Protein AF-0000000082585391 (afdb_homodimer)

pLDDT: mean 95.09, std 7.63, range [51.19, 98.44]

Foldseek 3Di:
DAKAWCCVVLCVVVPHPDLCVVCVLLVHDSVVSVCRNVVVDPDDPVSLVSSCVSSVHDSCNTMHDDDD/DAKAWCCVVLCVVVPHPDLCVVCVLLVHDSVVSVCRNVVVDPDDPVSLVSSCVSSVHDSCNTMHDDDD

Organism: NCBI:txid2716538

Solvent-accessible surface area (backbone atoms only — not comparable to full-atom values): 7788 Å² total; per-residue (Å²): 123,46,78,42,69,40,49,62,61,51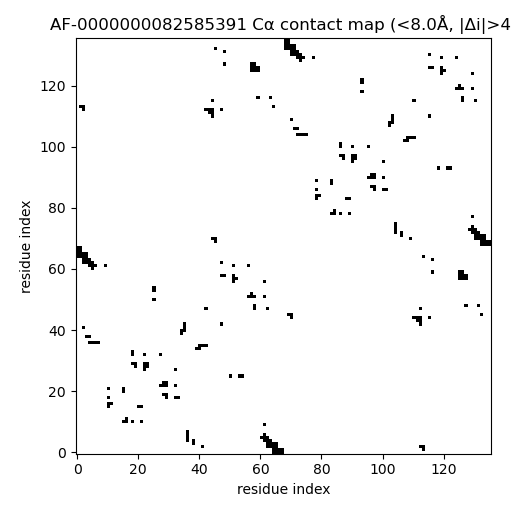,38,46,73,73,66,38,86,48,63,54,61,47,15,52,73,63,71,42,54,45,68,60,42,52,32,42,61,66,66,72,40,86,69,49,43,67,56,41,49,52,48,16,58,69,66,73,45,55,44,71,76,42,41,41,79,35,74,124,123,46,78,42,69,40,48,62,61,50,39,48,74,73,68,38,87,48,64,54,62,48,15,54,74,63,70,40,55,44,68,61,40,51,31,40,59,67,65,72,38,84,70,48,43,66,54,41,49,50,50,17,58,71,66,72,45,56,44,69,75,42,39,41,80,34,74,122

Radius of gyration: 15.97 Å; Cα contacts (8 Å, |Δi|>4): 164; chains: 2; bounding box: 23×50×33 Å

Nearest PDB structures (foldseek):
  2xj3-assembly1_A  TM=8.502E-01  e=1.088E-04  Enterococcus faecalis
  1utx-assembly1_B  TM=8.131E-01  e=1.160E-04  Enterococcus faecalis
  2lyk-assembly1_B  TM=8.254E-01  e=2.337E-04  Enterococcus faecalis
  2lyp-assembly1_A  TM=7.616E-01  e=2.829E-04  Enterococcus faecalis
  3omt-assembly1_B  TM=7.937E-01  e=1.391E-03  Cytop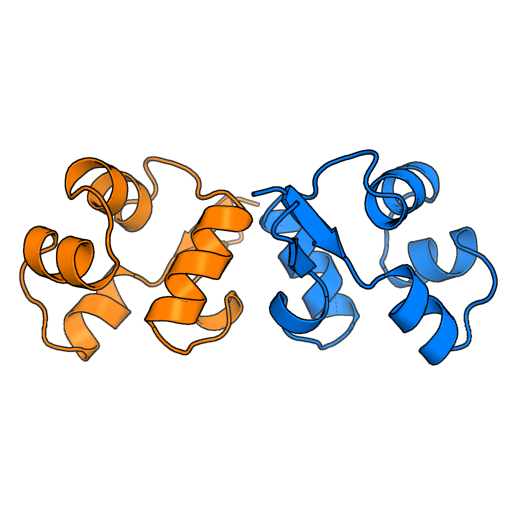haga hutchinsonii ATCC 33406

InterPro domains:
  IPR001387 Cro/C1-type, helix-turn-helix domain [PF01381] (9-59)
  IPR001387 Cro/C1-type, helix-turn-helix domain [PS50943] (7-62)
  IPR001387 Cro/C1-type, helix-turn-helix domain [SM00530] (6-62)
  IPR001387 Cro/C1-type, helix-turn-helix domain [cd00093] (5-62)
  IPR010982 Lambda repressor-like, DNA-binding domain superfamily [G3DSA:1.10.260.40] (2-67)
  IPR010982 Lambda repressor-like, DNA-binding domain superfamily [SSF47413] (1-64)

Sequence (136 aa):
MMIKNRLLQIRLQKGYKKQKDFAELLGMNNTAYNLIENNRKQVTLETAIDIANKLHMHVEKIFYKSSEMMIKNRLLQIRLQKGYKKQKDFAELLGMNNTAYNLIENNRKQVTLETAIDIANKLHMHVEKIFYKSSE

Structure (mmCIF, N/CA/C/O backbone):
data_AF-0000000082585391-model_v1
#
loop_
_entity.id
_entity.type
_entity.pdbx_description
1 polymer 'Helix-turn-helix domain-containing protein'
#
loop_
_atom_site.group_PDB
_atom_site.id
_atom_site.type_symbol
_atom_site.label_atom_id
_atom_site.label_alt_id
_atom_site.label_comp_id
_atom_site.label_asym_id
_atom_site.label_entity_id
_atom_site.label_seq_id
_atom_site.pdbx_PDB_ins_code
_atom_site.Cartn_x
_atom_site.Cartn_y
_atom_site.Cartn_z
_atom_site.occupancy
_atom_site.B_iso_or_equiv
_atom_site.auth_seq_id
_atom_site.auth_comp_id
_atom_site.auth_asym_id
_atom_site.auth_atom_id
_atom_site.pdbx_PDB_model_num
ATOM 1 N N . MET A 1 1 ? 7.277 3.275 -14.258 1 62.66 1 MET A N 1
ATOM 2 C CA . MET A 1 1 ? 6.047 3.334 -13.477 1 62.66 1 MET A CA 1
ATOM 3 C C . MET A 1 1 ? 6.316 3.914 -12.086 1 62.66 1 MET A C 1
ATOM 5 O O . MET A 1 1 ? 7.188 3.426 -11.367 1 62.66 1 MET A O 1
ATOM 9 N N . MET A 1 2 ? 6.012 5.285 -11.906 1 83.25 2 MET A N 1
ATOM 10 C CA . MET A 1 2 ? 6.324 6.012 -10.672 1 83.25 2 MET A CA 1
ATOM 11 C C . MET A 1 2 ? 5.105 6.094 -9.766 1 83.25 2 MET A C 1
ATOM 13 O O . MET A 1 2 ? 3.969 6.078 -10.242 1 83.25 2 MET A O 1
ATOM 17 N N . ILE A 1 3 ? 5.305 5.879 -8.484 1 93.5 3 ILE A N 1
ATOM 18 C CA . ILE A 1 3 ? 4.207 6.039 -7.535 1 93.5 3 ILE A CA 1
ATOM 19 C C . ILE A 1 3 ? 3.941 7.527 -7.301 1 93.5 3 ILE A C 1
ATOM 21 O O . ILE A 1 3 ? 4.875 8.305 -7.086 1 93.5 3 ILE A O 1
ATOM 25 N N . LYS A 1 4 ? 2.709 7.875 -7.547 1 95.31 4 LYS A N 1
ATOM 26 C CA . LYS A 1 4 ? 2.236 9.219 -7.211 1 95.31 4 LYS A CA 1
ATOM 27 C C . LYS A 1 4 ? 1.286 9.18 -6.016 1 95.31 4 LYS A C 1
ATOM 29 O O . LYS A 1 4 ? 1.029 8.109 -5.453 1 95.31 4 LYS A O 1
ATOM 34 N N . ASN A 1 5 ? 0.971 10.414 -5.578 1 97.25 5 ASN A N 1
ATOM 35 C CA . ASN A 1 5 ? 0.106 10.422 -4.406 1 97.25 5 ASN A CA 1
ATOM 36 C C . ASN A 1 5 ? -0.952 11.516 -4.492 1 97.25 5 ASN A C 1
ATOM 38 O O . ASN A 1 5 ? -0.849 12.422 -5.328 1 97.25 5 ASN A O 1
ATOM 42 N N . ARG A 1 6 ? -1.94 11.406 -3.68 1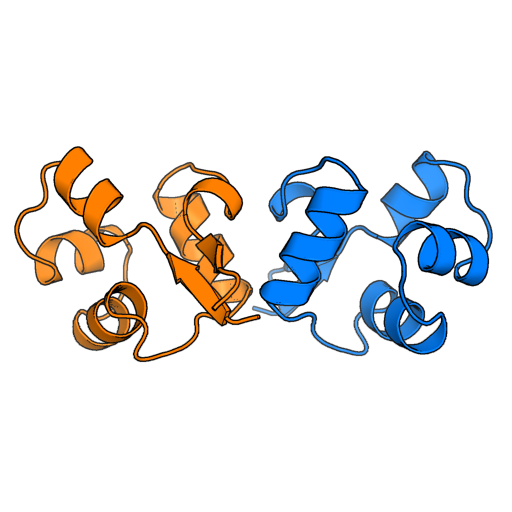 97.69 6 ARG A N 1
ATOM 43 C CA . ARG A 1 6 ? -3.047 12.359 -3.594 1 97.69 6 ARG A CA 1
ATOM 44 C C . ARG A 1 6 ? -3.006 13.125 -2.277 1 97.69 6 ARG A C 1
ATOM 46 O O . ARG A 1 6 ? -4.043 13.562 -1.774 1 97.69 6 ARG A O 1
ATOM 53 N N . LEU A 1 7 ? -1.899 13.242 -1.731 1 98.25 7 LEU A N 1
ATOM 54 C CA . LEU A 1 7 ? -1.779 13.812 -0.397 1 98.25 7 LEU A CA 1
ATOM 55 C C . LEU A 1 7 ? -2.225 15.273 -0.392 1 98.25 7 LEU A C 1
ATOM 57 O O . LEU A 1 7 ? -2.9 15.719 0.539 1 98.25 7 LEU A O 1
ATOM 61 N N . LEU A 1 8 ? -1.817 15.969 -1.437 1 98.12 8 LEU A N 1
ATOM 62 C CA . LEU A 1 8 ? -2.234 17.359 -1.531 1 98.12 8 LEU A CA 1
ATOM 63 C C . LEU A 1 8 ? -3.754 17.484 -1.507 1 98.12 8 LEU A C 1
ATOM 65 O O . LEU A 1 8 ? -4.309 18.25 -0.718 1 98.12 8 LEU A O 1
ATOM 69 N N . GLN A 1 9 ? -4.402 16.766 -2.338 1 98.38 9 GLN A N 1
ATOM 70 C CA . GLN A 1 9 ? -5.859 16.781 -2.424 1 98.38 9 GLN A CA 1
ATOM 71 C C . GLN A 1 9 ? -6.492 16.375 -1.096 1 98.38 9 GLN A C 1
ATOM 73 O O . GLN A 1 9 ? -7.453 17 -0.645 1 98.38 9 GLN A O 1
ATOM 78 N N . ILE A 1 10 ? -6.016 15.352 -0.5 1 98.44 10 ILE A N 1
ATOM 79 C CA . ILE A 1 10 ? -6.543 14.836 0.757 1 98.44 10 ILE A CA 1
ATOM 80 C C . ILE A 1 10 ? -6.352 15.875 1.862 1 98.44 10 ILE A C 1
ATOM 82 O O . ILE A 1 10 ? -7.258 16.109 2.664 1 98.44 10 ILE A O 1
ATOM 86 N N . ARG A 1 11 ? -5.113 16.422 1.899 1 98.31 11 ARG A N 1
ATOM 87 C CA . ARG A 1 11 ? -4.82 17.453 2.895 1 98.31 11 ARG A CA 1
ATOM 88 C C . ARG A 1 11 ? -5.836 18.578 2.82 1 98.31 11 ARG A C 1
ATOM 90 O O . ARG A 1 11 ? -6.402 18.984 3.838 1 98.31 11 ARG A O 1
ATOM 97 N N . LEU A 1 12 ? -6.129 19.031 1.605 1 98.31 12 LEU A N 1
ATOM 98 C CA . LEU A 1 12 ? -7.055 20.141 1.395 1 98.31 12 LEU A CA 1
ATOM 99 C C . LEU A 1 12 ? -8.484 19.719 1.706 1 98.31 12 LEU A C 1
ATOM 101 O O . LEU A 1 12 ? -9.25 20.484 2.295 1 98.31 12 LEU A O 1
ATOM 105 N N . GLN A 1 13 ? -8.852 18.578 1.331 1 97.81 13 GLN A N 1
ATOM 106 C CA . GLN A 1 13 ? -10.188 18.047 1.587 1 97.81 13 GLN A CA 1
ATOM 107 C C . GLN A 1 13 ? -10.461 17.953 3.084 1 97.81 13 GLN A C 1
ATOM 109 O O . GLN A 1 13 ? -11.594 18.141 3.527 1 97.81 13 GLN A O 1
ATOM 114 N N . LYS A 1 14 ? -9.453 17.734 3.795 1 97.19 14 LYS A N 1
ATOM 115 C CA . LYS A 1 14 ? -9.594 17.578 5.242 1 97.19 14 LYS A CA 1
ATOM 116 C C . LYS A 1 14 ? -9.547 18.938 5.934 1 97.19 14 LYS A C 1
ATOM 118 O O . LYS A 1 14 ? -9.695 19.031 7.156 1 97.19 14 LYS A O 1
ATOM 123 N N . GLY A 1 15 ? -9.156 19.953 5.172 1 97.56 15 GLY A N 1
ATOM 124 C CA . GLY A 1 15 ? -9.25 21.312 5.684 1 97.56 15 GLY A CA 1
ATOM 125 C C . GLY A 1 15 ? -7.91 21.875 6.145 1 97.56 15 GLY A C 1
ATOM 126 O O . GLY A 1 15 ? -7.859 22.906 6.805 1 97.56 15 GLY A O 1
ATOM 127 N N . TYR A 1 16 ? -6.867 21.141 5.812 1 98 16 TYR A N 1
ATOM 128 C CA . TYR A 1 16 ? -5.543 21.625 6.188 1 98 16 TYR A CA 1
ATOM 129 C C . TYR A 1 16 ? -4.93 22.453 5.066 1 98 16 TYR A C 1
ATOM 131 O O . TYR A 1 16 ? -4.723 21.953 3.957 1 98 16 TYR A O 1
ATOM 139 N N . LYS A 1 17 ? -4.633 23.656 5.418 1 96.94 17 LYS A N 1
ATOM 140 C CA . LYS A 1 17 ? -4.031 24.531 4.422 1 96.94 17 LYS A CA 1
ATOM 141 C C . LYS A 1 17 ? -2.514 24.391 4.402 1 96.94 17 LYS A C 1
ATOM 143 O O . LYS A 1 17 ? -1.889 24.469 3.344 1 96.94 17 LYS A O 1
ATOM 148 N N . LYS A 1 18 ? -1.921 24.141 5.594 1 98.12 18 LYS A N 1
ATOM 149 C CA . LYS A 1 18 ? -0.468 24.094 5.73 1 98.12 18 LYS A CA 1
ATOM 150 C C . LYS A 1 18 ? 0.033 22.656 5.82 1 98.12 18 LYS A C 1
ATOM 152 O O . LYS A 1 18 ? -0.568 21.828 6.508 1 98.12 18 LYS A O 1
ATOM 157 N N . GLN A 1 19 ? 1.076 22.375 5.18 1 98.12 19 GLN A N 1
ATOM 158 C CA . GLN A 1 19 ? 1.697 21.062 5.215 1 98.12 19 GLN A CA 1
ATOM 159 C C . GLN A 1 19 ? 2.111 20.688 6.637 1 98.12 19 GLN A C 1
ATOM 161 O O . GLN A 1 19 ? 1.963 19.531 7.051 1 98.12 19 GLN A O 1
ATOM 166 N N . LYS A 1 20 ? 2.629 21.688 7.25 1 97.75 20 LYS A N 1
ATOM 167 C CA . LYS A 1 20 ? 3.135 21.469 8.602 1 97.75 20 LYS A CA 1
ATOM 168 C C . LYS A 1 20 ? 2.047 20.906 9.508 1 97.75 20 LYS A C 1
ATOM 170 O O . LYS A 1 20 ? 2.283 19.953 10.25 1 97.75 20 LYS A O 1
ATOM 175 N N . ASP A 1 21 ? 0.857 21.484 9.445 1 98.06 21 ASP A N 1
ATOM 176 C CA . ASP A 1 21 ? -0.265 21.047 10.273 1 98.06 21 ASP A CA 1
ATOM 177 C C . ASP A 1 21 ? -0.686 19.625 9.914 1 98.06 21 ASP A C 1
ATOM 179 O O . ASP A 1 21 ? -0.98 18.812 10.805 1 98.06 21 ASP A O 1
ATOM 183 N N . PHE A 1 22 ? -0.763 19.359 8.688 1 98.44 22 PHE A N 1
ATOM 184 C CA . PHE A 1 22 ? -1.141 18.031 8.219 1 98.44 22 PHE A CA 1
ATOM 185 C C . PHE A 1 22 ? -0.08 17 8.594 1 98.44 22 PHE A C 1
ATOM 187 O O . PHE A 1 22 ? -0.407 15.875 8.992 1 98.44 22 PHE A O 1
ATOM 194 N N . ALA A 1 23 ? 1.177 17.359 8.484 1 98.44 23 ALA A N 1
ATOM 195 C CA . ALA A 1 23 ? 2.281 16.484 8.891 1 98.44 23 ALA A CA 1
ATOM 196 C C . ALA A 1 23 ? 2.166 16.109 10.367 1 98.44 23 ALA A C 1
ATOM 198 O O . ALA A 1 23 ? 2.381 14.945 10.734 1 98.44 23 ALA A O 1
ATOM 199 N N . GLU A 1 24 ? 1.84 17.125 11.141 1 97.75 24 GLU A N 1
ATOM 200 C CA . GLU A 1 24 ? 1.656 16.891 12.57 1 97.75 24 GLU A CA 1
ATOM 201 C C . GLU A 1 24 ? 0.53 15.898 12.82 1 97.75 24 GLU A C 1
ATOM 203 O O . GLU A 1 24 ? 0.666 14.992 13.656 1 97.75 24 GLU A O 1
ATOM 208 N N . LEU A 1 25 ? -0.538 16.109 12.078 1 96.88 25 LEU A N 1
ATOM 209 C CA . LEU A 1 25 ? -1.655 15.172 12.172 1 96.88 25 LEU A CA 1
ATOM 210 C C . LEU A 1 25 ? -1.198 13.742 11.875 1 96.88 25 LEU A C 1
ATOM 212 O O . LEU A 1 25 ? -1.62 12.805 12.547 1 96.88 25 LEU A O 1
ATOM 216 N N . LEU A 1 26 ? -0.361 13.539 10.961 1 97.62 26 LEU A N 1
ATOM 217 C CA . LEU A 1 26 ? 0.12 12.242 10.516 1 97.62 26 LEU A CA 1
ATOM 218 C C . LEU A 1 26 ? 1.269 11.758 11.391 1 97.62 26 LEU A C 1
ATOM 220 O O . LEU A 1 26 ? 1.768 10.641 11.211 1 97.62 26 LEU A O 1
ATOM 224 N N . GLY A 1 27 ? 1.69 12.594 12.227 1 97.19 27 GLY A N 1
ATOM 225 C CA . GLY A 1 27 ? 2.82 12.242 13.07 1 97.19 27 GLY A CA 1
ATOM 226 C C . GLY A 1 27 ? 4.137 12.195 12.312 1 97.19 27 GLY A C 1
ATOM 227 O O . GLY A 1 27 ? 5 11.367 12.609 1 97.19 27 GLY A O 1
ATOM 228 N N . MET A 1 28 ? 4.27 13.008 11.375 1 96.25 28 MET A N 1
ATOM 229 C CA . MET A 1 28 ? 5.465 13.055 10.531 1 96.25 28 MET A CA 1
ATOM 230 C C . MET A 1 28 ? 6.148 14.414 10.641 1 96.25 28 MET A C 1
ATOM 232 O O . MET A 1 28 ? 5.508 15.414 10.984 1 96.25 28 MET A O 1
ATOM 236 N N . ASN A 1 29 ? 7.438 14.289 10.312 1 96.62 29 ASN A N 1
ATOM 237 C CA . ASN A 1 29 ? 8.18 15.539 10.164 1 96.62 29 ASN A CA 1
ATOM 238 C C . ASN A 1 29 ? 7.746 16.312 8.922 1 96.62 29 ASN A C 1
ATOM 240 O O . ASN A 1 29 ? 7.547 15.719 7.859 1 96.62 29 ASN A O 1
ATOM 244 N N . ASN A 1 30 ? 7.613 17.656 9.148 1 97.38 30 ASN A N 1
ATOM 245 C CA . ASN A 1 30 ? 7.168 18.516 8.055 1 97.38 30 ASN A CA 1
ATOM 246 C C . ASN A 1 30 ? 8.031 18.328 6.805 1 97.38 30 ASN A C 1
ATOM 248 O O . ASN A 1 30 ? 7.508 18.234 5.695 1 97.38 30 ASN A O 1
ATOM 252 N N . THR A 1 31 ? 9.281 18.281 7.027 1 97.88 31 THR A N 1
ATOM 253 C CA . THR A 1 31 ? 10.195 18.125 5.902 1 97.88 31 THR A CA 1
ATOM 254 C C . THR A 1 31 ? 9.93 16.812 5.164 1 97.88 31 THR A C 1
ATOM 256 O O . THR A 1 31 ? 9.812 16.797 3.938 1 97.88 31 THR A O 1
ATOM 259 N N . ALA A 1 32 ? 9.805 15.766 5.895 1 97.31 32 ALA A N 1
ATOM 260 C CA . ALA A 1 32 ? 9.547 14.453 5.312 1 97.31 32 ALA A CA 1
ATOM 261 C C . ALA A 1 32 ? 8.219 14.438 4.562 1 97.31 32 ALA A C 1
ATOM 263 O O . ALA A 1 32 ? 8.133 13.922 3.443 1 97.31 32 ALA A O 1
ATOM 264 N N . TYR A 1 33 ? 7.254 15 5.207 1 98.06 33 TYR A N 1
ATOM 265 C CA . TYR A 1 33 ? 5.934 15.062 4.586 1 98.06 33 TYR A CA 1
ATOM 266 C C . TYR A 1 33 ? 5.984 15.844 3.273 1 98.06 33 TYR A C 1
ATOM 268 O O . TYR A 1 33 ? 5.445 15.398 2.26 1 98.06 33 TYR A O 1
ATOM 276 N N . ASN A 1 34 ? 6.582 16.953 3.35 1 98 34 ASN A N 1
ATOM 277 C CA . ASN A 1 34 ? 6.695 17.812 2.172 1 98 34 ASN A CA 1
ATOM 278 C C . ASN A 1 34 ? 7.34 17.078 1.004 1 98 34 ASN A C 1
ATOM 280 O O . ASN A 1 34 ? 6.844 17.125 -0.122 1 98 34 ASN A O 1
ATOM 284 N N . LEU A 1 35 ? 8.383 16.391 1.285 1 97.62 35 LEU A N 1
ATOM 285 C CA . LEU A 1 35 ? 9.102 15.641 0.252 1 97.62 35 LEU A CA 1
ATOM 286 C C . LEU A 1 35 ? 8.203 14.562 -0.359 1 97.62 35 LEU A C 1
ATOM 288 O O . LEU A 1 35 ? 8.242 14.344 -1.57 1 97.62 35 LEU A O 1
ATOM 292 N N . ILE A 1 36 ? 7.41 13.961 0.399 1 97.25 36 ILE A N 1
ATOM 293 C CA . ILE A 1 36 ? 6.523 12.891 -0.052 1 97.25 36 ILE A CA 1
ATOM 294 C C . ILE A 1 36 ? 5.379 13.477 -0.869 1 97.25 36 ILE A C 1
ATOM 296 O O . ILE A 1 36 ? 5.098 13.023 -1.979 1 97.25 36 ILE A O 1
ATOM 300 N N . GLU A 1 37 ? 4.727 14.5 -0.304 1 97.81 37 GLU A N 1
ATOM 301 C CA . GLU A 1 37 ? 3.586 15.125 -0.971 1 97.81 37 GLU A CA 1
ATOM 302 C C . GLU A 1 37 ? 3.971 15.641 -2.355 1 97.81 37 GLU A C 1
ATOM 304 O O . GLU A 1 37 ? 3.193 15.523 -3.305 1 97.81 37 GLU A O 1
ATOM 309 N N . ASN A 1 38 ? 5.215 16.109 -2.447 1 97.06 38 ASN A N 1
ATOM 310 C CA . ASN A 1 38 ? 5.668 16.688 -3.703 1 97.06 38 ASN A CA 1
ATOM 311 C C . ASN A 1 38 ? 6.395 15.672 -4.574 1 97.06 38 ASN A C 1
ATOM 313 O O . ASN A 1 38 ? 7.035 16.031 -5.559 1 97.06 38 ASN A O 1
ATOM 317 N N . ASN A 1 39 ? 6.426 14.477 -4.289 1 94.81 39 ASN A N 1
ATOM 318 C CA . ASN A 1 39 ? 7.027 13.375 -5.031 1 94.81 39 ASN A CA 1
ATOM 319 C C . ASN A 1 39 ? 8.531 13.555 -5.184 1 94.81 39 ASN A C 1
ATOM 321 O O . ASN A 1 39 ? 9.102 13.211 -6.219 1 94.81 39 ASN A O 1
ATOM 325 N N . ARG A 1 40 ? 9.102 14.164 -4.168 1 95.69 40 ARG A N 1
ATOM 326 C CA . ARG A 1 40 ? 10.555 14.328 -4.145 1 95.69 40 ARG A CA 1
ATOM 327 C C . ARG A 1 40 ? 11.227 13.156 -3.432 1 95.69 40 ARG A C 1
ATOM 329 O O . ARG A 1 40 ? 12.43 12.938 -3.58 1 95.69 40 ARG A O 1
ATOM 336 N N . LYS A 1 41 ? 10.531 12.438 -2.658 1 94.25 41 LYS A N 1
ATOM 337 C CA . LYS A 1 41 ? 10.953 11.211 -1.985 1 94.25 41 LYS A CA 1
ATOM 338 C C . LYS A 1 41 ? 9.914 10.109 -2.168 1 94.25 41 LYS A C 1
ATOM 340 O O . LYS A 1 41 ? 8.719 10.328 -1.973 1 94.25 41 LYS A O 1
ATOM 345 N N . GLN A 1 42 ? 10.43 9.031 -2.486 1 91.31 42 GLN A N 1
ATOM 346 C CA . GLN A 1 42 ? 9.5 7.914 -2.639 1 91.31 42 GLN A CA 1
ATOM 347 C C . GLN A 1 42 ? 9.133 7.316 -1.283 1 91.31 42 GLN A C 1
ATOM 349 O O . GLN A 1 42 ? 10.008 7.066 -0.45 1 91.31 42 GLN A O 1
ATOM 354 N N . VAL A 1 43 ? 7.941 7.121 -1.12 1 93.88 43 VAL A N 1
ATOM 355 C CA . VAL A 1 43 ? 7.422 6.59 0.135 1 93.88 43 VAL A CA 1
ATOM 356 C C . VAL A 1 43 ? 7.648 5.078 0.188 1 93.88 43 VAL A C 1
ATOM 358 O O . VAL A 1 43 ? 7.508 4.387 -0.824 1 93.88 43 VAL A O 1
ATOM 361 N N . THR A 1 44 ? 8.008 4.598 1.325 1 93.94 44 THR A N 1
ATOM 362 C CA . THR A 1 44 ? 8.125 3.158 1.528 1 93.94 44 THR A CA 1
ATOM 363 C C . THR A 1 44 ? 6.754 2.543 1.81 1 93.94 44 THR A C 1
ATOM 365 O O . THR A 1 44 ? 5.793 3.258 2.1 1 93.94 44 THR A O 1
ATOM 368 N N . LEU A 1 45 ? 6.715 1.271 1.685 1 96.12 45 LEU A N 1
ATOM 369 C CA . LEU A 1 45 ? 5.473 0.576 2.004 1 96.12 45 LEU A CA 1
ATOM 370 C C . LEU A 1 45 ? 5.07 0.822 3.455 1 96.12 45 LEU A C 1
ATOM 372 O O . LEU A 1 45 ? 3.898 1.073 3.744 1 96.12 45 LEU A O 1
ATOM 376 N N . GLU A 1 46 ? 6.043 0.838 4.285 1 94.94 46 GLU A N 1
ATOM 377 C CA . GLU A 1 46 ? 5.781 1.061 5.703 1 94.94 46 GLU A CA 1
ATOM 378 C C . GLU A 1 46 ? 5.16 2.436 5.941 1 94.94 46 GLU A C 1
ATOM 380 O O . GLU A 1 46 ? 4.137 2.553 6.617 1 94.94 46 GLU A O 1
ATOM 385 N N . THR A 1 47 ? 5.754 3.381 5.398 1 95.44 47 THR A N 1
ATOM 386 C CA . THR A 1 47 ? 5.27 4.746 5.57 1 95.44 47 THR A CA 1
ATOM 387 C C . THR A 1 47 ? 3.887 4.914 4.945 1 95.44 47 THR A C 1
ATOM 389 O O . THR A 1 47 ? 3.018 5.57 5.52 1 95.44 47 THR A O 1
ATOM 392 N N . ALA A 1 48 ? 3.736 4.312 3.818 1 97.12 48 ALA A N 1
ATOM 393 C CA . ALA A 1 48 ? 2.451 4.387 3.127 1 97.12 48 ALA A CA 1
ATOM 394 C C . ALA A 1 48 ? 1.335 3.793 3.98 1 97.12 48 ALA A C 1
ATOM 396 O O . ALA A 1 48 ? 0.252 4.371 4.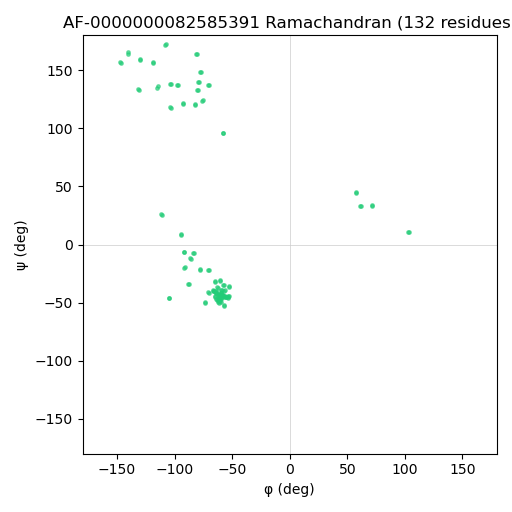09 1 97.12 48 ALA A O 1
ATOM 397 N N . ILE A 1 49 ? 1.64 2.709 4.562 1 97 49 ILE A N 1
ATOM 398 C CA . ILE A 1 49 ? 0.657 2.049 5.414 1 97 49 ILE A CA 1
ATOM 399 C C . ILE A 1 49 ? 0.381 2.91 6.645 1 97 49 ILE A C 1
ATOM 401 O O . ILE A 1 49 ? -0.771 3.064 7.059 1 97 49 ILE A O 1
ATOM 405 N N . ASP A 1 50 ? 1.405 3.518 7.199 1 95.88 50 ASP A N 1
ATOM 406 C CA . ASP A 1 50 ? 1.236 4.387 8.359 1 95.88 50 ASP A CA 1
ATOM 407 C C . ASP A 1 50 ? 0.336 5.578 8.023 1 95.88 50 ASP A C 1
ATOM 409 O O . ASP A 1 50 ? -0.577 5.902 8.789 1 95.88 50 ASP A O 1
ATOM 413 N N . ILE A 1 51 ? 0.632 6.156 6.941 1 97.62 51 ILE A N 1
ATOM 414 C CA . ILE A 1 51 ? -0.144 7.312 6.508 1 97.62 51 ILE A CA 1
ATOM 415 C C . ILE A 1 51 ? -1.596 6.902 6.273 1 97.62 51 ILE A C 1
ATO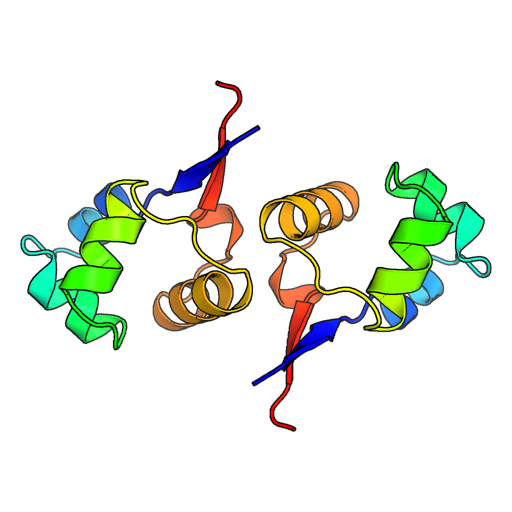M 417 O O . ILE A 1 51 ? -2.52 7.574 6.734 1 97.62 51 ILE A O 1
ATOM 421 N N . ALA A 1 52 ? -1.778 5.859 5.582 1 98.06 52 ALA A N 1
ATOM 422 C CA . ALA A 1 52 ? -3.119 5.363 5.281 1 98.06 52 ALA A CA 1
ATOM 423 C C . ALA A 1 52 ? -3.898 5.074 6.562 1 98.06 52 ALA A C 1
ATOM 425 O O . ALA A 1 52 ? -5.078 5.418 6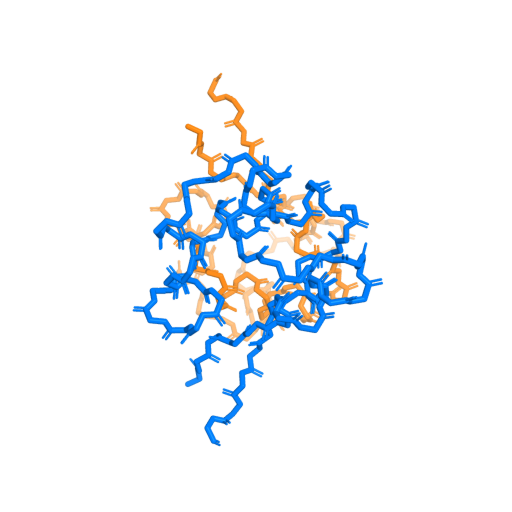.668 1 98.06 52 ALA A O 1
ATOM 426 N N . ASN A 1 53 ? -3.256 4.457 7.492 1 96.5 53 ASN A N 1
ATOM 427 C CA . ASN A 1 53 ? -3.887 4.137 8.773 1 96.5 53 ASN A CA 1
ATOM 428 C C . ASN A 1 53 ? -4.312 5.402 9.516 1 96.5 53 ASN A C 1
ATOM 430 O O . ASN A 1 53 ? -5.414 5.465 10.062 1 96.5 53 ASN A O 1
ATOM 434 N N . LYS A 1 54 ? -3.443 6.332 9.492 1 97.06 54 LYS A N 1
ATOM 435 C CA . LYS A 1 54 ? -3.734 7.586 10.18 1 97.06 54 LYS A CA 1
ATOM 436 C C . LYS A 1 54 ? -4.914 8.305 9.531 1 97.06 54 LYS A C 1
ATOM 438 O O . LYS A 1 54 ? -5.695 8.969 10.211 1 97.06 54 LYS A O 1
ATOM 443 N N . LEU A 1 55 ? -5.008 8.109 8.242 1 98 55 LEU A N 1
ATOM 444 C CA . LEU A 1 55 ? -6.062 8.789 7.492 1 98 55 LEU A CA 1
ATOM 445 C C . LEU A 1 55 ? -7.309 7.914 7.398 1 98 55 LEU A C 1
ATOM 447 O O . LEU A 1 55 ? -8.328 8.336 6.855 1 98 55 LEU A O 1
ATOM 451 N N . HIS A 1 56 ? -7.219 6.703 7.859 1 97.69 56 HIS A N 1
ATOM 452 C CA . HIS A 1 56 ? -8.312 5.742 7.754 1 97.69 56 HIS A CA 1
ATOM 453 C C . HIS A 1 56 ? -8.727 5.535 6.301 1 97.69 56 HIS A C 1
ATOM 455 O O . HIS A 1 56 ? -9.914 5.578 5.98 1 97.69 56 HIS A O 1
ATOM 461 N N . MET A 1 57 ? -7.789 5.398 5.496 1 97.88 57 MET A N 1
ATOM 462 C CA . MET A 1 57 ? -7.957 5.141 4.066 1 97.88 57 MET A CA 1
ATOM 463 C C . MET A 1 57 ? -7.094 3.965 3.623 1 97.88 57 MET A C 1
ATOM 465 O O . MET A 1 57 ? -6.117 3.617 4.293 1 97.88 57 MET A O 1
ATOM 469 N N . HIS A 1 58 ? -7.492 3.398 2.516 1 98.12 58 HIS A N 1
ATOM 470 C CA . HIS A 1 58 ? -6.641 2.371 1.93 1 98.12 58 HIS A CA 1
ATOM 471 C C . HIS A 1 58 ? -5.445 2.988 1.21 1 98.12 58 HIS A C 1
ATOM 473 O O . HIS A 1 58 ? -5.555 4.078 0.641 1 98.12 58 HIS A O 1
ATOM 479 N N . VAL A 1 59 ? -4.387 2.301 1.205 1 98.31 59 VAL A N 1
ATOM 480 C CA . VAL A 1 59 ? -3.156 2.779 0.583 1 98.31 59 VAL A CA 1
ATOM 481 C C . VAL A 1 59 ? -3.436 3.203 -0.857 1 98.31 59 VAL A C 1
ATOM 483 O O . VAL A 1 59 ? -2.973 4.254 -1.302 1 98.31 59 VAL A O 1
ATOM 486 N N . GLU A 1 60 ? -4.328 2.496 -1.537 1 97.19 60 GLU A N 1
ATOM 487 C CA . GLU A 1 60 ? -4.594 2.725 -2.953 1 97.19 60 GLU A CA 1
ATOM 488 C C . GLU A 1 60 ? -5.324 4.047 -3.17 1 97.19 60 GLU A C 1
ATOM 490 O O . GLU A 1 60 ? -5.285 4.609 -4.266 1 97.19 60 GLU A O 1
ATOM 495 N N . LYS A 1 61 ? -5.91 4.457 -2.186 1 97.38 61 LYS A N 1
ATOM 496 C CA . LYS A 1 61 ? -6.641 5.719 -2.281 1 97.38 61 LYS A CA 1
ATOM 497 C C . LYS A 1 61 ? -5.691 6.91 -2.201 1 97.38 61 LYS A C 1
ATOM 499 O O . LYS A 1 61 ? -6.023 8.008 -2.662 1 97.38 61 LYS A O 1
ATOM 504 N N . ILE A 1 62 ? -4.547 6.668 -1.647 1 98.19 62 ILE A N 1
ATOM 505 C CA . ILE A 1 62 ? -3.602 7.75 -1.391 1 98.19 62 ILE A CA 1
ATOM 506 C C . ILE A 1 62 ? -2.467 7.695 -2.412 1 98.19 62 ILE A C 1
ATOM 508 O O . ILE A 1 62 ? -2.098 8.719 -2.992 1 98.19 62 ILE A O 1
ATOM 512 N N . PHE A 1 63 ? -1.982 6.484 -2.592 1 97.56 63 PHE A N 1
ATOM 513 C CA . PHE A 1 63 ? -0.832 6.262 -3.461 1 97.56 63 PHE A CA 1
ATOM 514 C C . PHE A 1 63 ? -1.222 5.414 -4.668 1 97.56 63 PHE A C 1
ATOM 516 O O . PHE A 1 63 ? -1.955 4.434 -4.535 1 97.56 63 PHE A O 1
ATOM 523 N N . TYR A 1 64 ? -0.767 5.832 -5.828 1 94.69 64 TYR A N 1
ATOM 524 C CA . TYR A 1 64 ? -1.156 5.125 -7.043 1 94.69 64 TYR A CA 1
ATOM 525 C C . TYR A 1 64 ? -0.034 5.152 -8.078 1 94.69 64 TYR A C 1
ATOM 527 O O . TYR A 1 64 ? 0.84 6.02 -8.023 1 94.69 64 TYR A O 1
ATOM 535 N N . LYS A 1 65 ? -0.132 4.137 -8.953 1 91.88 65 LYS A N 1
ATOM 536 C CA . LYS A 1 65 ? 0.854 4.055 -10.031 1 91.88 65 LYS A CA 1
ATOM 537 C C . LYS A 1 65 ? 0.484 4.977 -11.188 1 91.88 65 LYS A C 1
ATOM 539 O O . LYS A 1 65 ? -0.666 4.992 -11.633 1 91.88 65 LYS A O 1
ATOM 544 N N . SER A 1 66 ? 1.402 5.836 -11.383 1 86.88 66 SER A N 1
ATOM 545 C CA . SER A 1 66 ? 1.148 6.734 -12.5 1 86.88 66 SER A CA 1
ATOM 546 C C . SER A 1 66 ? 1.984 6.348 -13.719 1 86.88 66 SER A C 1
ATOM 548 O O . SER A 1 66 ? 3.154 5.984 -13.586 1 86.88 66 SER A O 1
ATOM 550 N N . SER A 1 67 ? 1.252 5.969 -14.852 1 74.5 67 SER A N 1
ATOM 551 C CA . SER A 1 67 ? 1.965 5.789 -16.109 1 74.5 67 SER A CA 1
ATOM 552 C C . SER A 1 67 ? 2.699 7.062 -16.516 1 74.5 67 SER A C 1
ATOM 554 O O . SER A 1 67 ? 2.188 8.172 -16.328 1 74.5 67 SER A O 1
ATOM 556 N N . GLU A 1 68 ? 3.896 7.309 -16.297 1 51.19 68 GLU A N 1
ATOM 557 C CA . GLU A 1 68 ? 4.316 8.531 -16.984 1 51.19 68 GLU A CA 1
ATOM 558 C C . GLU A 1 68 ? 3.502 8.773 -18.25 1 51.19 68 GLU A C 1
ATOM 560 O O . GLU A 1 68 ? 2.965 7.828 -18.828 1 51.19 68 GLU A O 1
ATOM 565 N N . MET B 1 1 ? 10.281 -2.158 12.914 1 62.75 1 MET B N 1
ATOM 566 C CA . MET B 1 1 ? 8.945 -2.451 12.398 1 62.75 1 MET B CA 1
ATOM 567 C C . MET B 1 1 ? 9.031 -3.002 10.977 1 62.75 1 MET B C 1
ATOM 569 O O . MET B 1 1 ? 9.625 -2.377 10.094 1 62.75 1 MET B O 1
ATOM 573 N N . MET B 1 2 ? 8.922 -4.41 10.828 1 83.56 2 MET B N 1
ATOM 574 C CA . MET B 1 2 ? 9.102 -5.094 9.555 1 83.56 2 MET B CA 1
ATOM 575 C C . MET B 1 2 ? 7.758 -5.375 8.891 1 83.56 2 MET B C 1
ATOM 577 O O . MET B 1 2 ? 6.742 -5.527 9.578 1 83.56 2 MET B O 1
ATOM 581 N N . ILE B 1 3 ? 7.68 -5.156 7.598 1 93.75 3 ILE B N 1
ATOM 582 C CA . ILE B 1 3 ? 6.457 -5.496 6.875 1 93.75 3 ILE B CA 1
ATOM 583 C C . ILE B 1 3 ? 6.387 -7.004 6.66 1 93.75 3 ILE B C 1
ATOM 585 O O . ILE B 1 3 ? 7.371 -7.629 6.254 1 93.75 3 ILE B O 1
ATOM 589 N N . LYS B 1 4 ? 5.301 -7.551 7.137 1 95.38 4 LYS B N 1
ATOM 590 C CA . LYS B 1 4 ? 4.984 -8.953 6.867 1 95.38 4 LYS B CA 1
ATOM 591 C C . LYS B 1 4 ? 3.836 -9.078 5.871 1 95.38 4 LYS B C 1
ATOM 593 O O . LYS B 1 4 ? 3.316 -8.07 5.387 1 95.38 4 LYS B O 1
ATOM 598 N N . ASN B 1 5 ? 3.627 -10.352 5.484 1 97.31 5 ASN B N 1
ATOM 599 C CA . ASN B 1 5 ? 2.562 -10.508 4.496 1 97.31 5 ASN B CA 1
ATOM 600 C C . ASN B 1 5 ? 1.724 -11.75 4.766 1 97.31 5 ASN B C 1
ATOM 602 O O . ASN B 1 5 ? 2.113 -12.609 5.559 1 97.31 5 ASN B O 1
ATOM 606 N N . ARG B 1 6 ? 0.599 -11.812 4.137 1 97.75 6 ARG B N 1
ATOM 607 C CA . ARG B 1 6 ? -0.341 -12.922 4.242 1 97.75 6 ARG B CA 1
ATOM 608 C C . ARG B 1 6 ? -0.427 -13.695 2.93 1 97.75 6 ARG B C 1
ATOM 610 O O . ARG B 1 6 ? -1.465 -14.281 2.613 1 97.75 6 ARG B O 1
ATOM 617 N N . LEU B 1 7 ? 0.564 -13.656 2.184 1 98.25 7 LEU B N 1
ATOM 618 C CA . LEU B 1 7 ? 0.526 -14.227 0.84 1 98.25 7 LEU B CA 1
ATOM 619 C C . LEU B 1 7 ? 0.313 -15.734 0.895 1 98.25 7 LEU B C 1
ATOM 621 O O . LEU B 1 7 ? -0.445 -16.281 0.096 1 98.25 7 LEU B O 1
ATOM 625 N N . LEU B 1 8 ? 1.006 -16.344 1.839 1 98.19 8 LEU B N 1
ATOM 626 C CA . LEU B 1 8 ? 0.831 -17.781 1.987 1 98.19 8 LEU B CA 1
ATOM 627 C C . LEU B 1 8 ? -0.633 -18.125 2.236 1 98.19 8 LEU B C 1
ATOM 629 O O . LEU B 1 8 ? -1.199 -18.984 1.55 1 98.19 8 LEU B O 1
ATOM 633 N N . GLN B 1 9 ? -1.231 -17.516 3.186 1 98.38 9 GLN B N 1
ATOM 634 C CA . GLN B 1 9 ? -2.629 -17.75 3.535 1 98.38 9 GLN B CA 1
ATOM 635 C C . GLN B 1 9 ? -3.547 -17.469 2.35 1 98.38 9 GLN B C 1
ATOM 637 O O . GLN B 1 9 ? -4.469 -18.234 2.07 1 98.38 9 GLN B O 1
ATOM 642 N N . ILE B 1 10 ? -3.344 -16.391 1.7 1 98.44 10 ILE B N 1
ATOM 643 C CA . ILE B 1 10 ? -4.164 -15.969 0.568 1 98.44 10 ILE B CA 1
ATOM 644 C C . ILE B 1 10 ? -4.023 -16.984 -0.569 1 98.44 10 ILE B C 1
ATOM 646 O O . ILE B 1 10 ? -5.016 -17.359 -1.193 1 98.44 10 ILE B O 1
ATOM 650 N N . ARG B 1 11 ? -2.746 -17.328 -0.843 1 98.31 11 ARG B N 1
ATOM 651 C CA . ARG B 1 11 ? -2.488 -18.297 -1.892 1 98.31 11 ARG B CA 1
ATOM 652 C C . ARG B 1 11 ? -3.283 -19.578 -1.652 1 98.31 11 ARG B C 1
ATOM 654 O O . ARG B 1 11 ? -3.957 -20.078 -2.557 1 98.31 11 ARG B O 1
ATOM 661 N N . LEU B 1 12 ? -3.277 -20.062 -0.417 1 98.31 12 LEU B N 1
ATOM 662 C CA . LEU B 1 12 ? -3.967 -21.297 -0.058 1 98.31 12 LEU B CA 1
ATOM 663 C C . LEU B 1 12 ? -5.48 -21.094 -0.096 1 98.31 12 LEU B C 1
ATOM 665 O O . LEU B 1 12 ? -6.211 -21.984 -0.546 1 98.31 12 LEU B O 1
ATOM 669 N N . GLN B 1 13 ? -5.941 -20.031 0.371 1 97.75 13 GLN B N 1
ATOM 670 C CA . GLN B 1 13 ? -7.363 -19.719 0.373 1 97.75 13 GLN B CA 1
ATOM 671 C C . GLN B 1 13 ? -7.922 -19.672 -1.048 1 97.75 13 GLN B C 1
ATOM 673 O O . GLN B 1 13 ? -9.078 -20.031 -1.279 1 97.75 13 GLN B O 1
ATOM 678 N N . LYS B 1 14 ? -7.105 -19.297 -1.93 1 97.12 14 LYS B N 1
ATOM 679 C CA . LYS B 1 14 ? -7.527 -19.203 -3.324 1 97.12 14 LYS B CA 1
ATOM 680 C C . LYS B 1 14 ? -7.402 -20.547 -4.035 1 97.12 14 LYS B C 1
ATOM 682 O O . LYS B 1 14 ? -7.762 -20.656 -5.211 1 97.12 14 LYS B O 1
ATOM 687 N N . GLY B 1 15 ? -6.727 -21.469 -3.396 1 97.62 15 GLY B N 1
ATOM 688 C CA . GLY B 1 15 ? -6.703 -22.828 -3.908 1 97.62 15 GLY B CA 1
ATOM 689 C C . GLY B 1 15 ? -5.406 -23.188 -4.613 1 97.62 15 GLY B C 1
ATOM 690 O O . GLY B 1 15 ? -5.32 -24.203 -5.293 1 97.62 15 GLY B O 1
ATOM 691 N N . TYR B 1 16 ? -4.453 -22.312 -4.461 1 98 16 TYR B N 1
ATOM 692 C CA . TYR B 1 16 ? -3.162 -22.578 -5.082 1 98 16 TYR B CA 1
ATOM 693 C C . TYR B 1 16 ? -2.232 -23.297 -4.109 1 98 16 TYR B C 1
ATOM 695 O O . TYR B 1 16 ? -1.898 -22.766 -3.049 1 98 16 TYR B O 1
ATOM 703 N N . LYS B 1 17 ? -1.821 -24.438 -4.527 1 97.06 17 LYS B N 1
ATOM 704 C CA . LYS B 1 17 ? -0.922 -25.203 -3.67 1 97.06 17 LYS B CA 1
ATOM 705 C C . LYS B 1 17 ? 0.534 -24.828 -3.926 1 97.06 17 LYS B C 1
ATOM 707 O O . LYS B 1 17 ? 1.344 -24.797 -2.996 1 97.06 17 LYS B O 1
ATOM 712 N N . LYS B 1 18 ? 0.851 -24.5 -5.191 1 98.19 18 LYS B N 1
ATOM 713 C CA . LYS B 1 18 ? 2.23 -24.234 -5.586 1 98.19 18 LYS B CA 1
ATOM 714 C C . LYS B 1 18 ? 2.475 -22.734 -5.746 1 98.19 18 LYS B C 1
ATOM 716 O O . LYS B 1 18 ? 1.636 -22.016 -6.297 1 98.19 18 LYS B O 1
ATOM 721 N N . GLN B 1 19 ? 3.561 -22.297 -5.293 1 98.12 19 GLN B N 1
ATOM 722 C CA . GLN B 1 19 ? 3.949 -20.906 -5.426 1 98.12 19 GLN B CA 1
ATOM 723 C C . GLN B 1 19 ? 4.035 -20.484 -6.891 1 98.12 19 GLN B C 1
ATOM 725 O O . GLN B 1 19 ? 3.639 -19.375 -7.254 1 98.12 19 GLN B O 1
ATOM 730 N N . LYS B 1 20 ? 4.582 -21.406 -7.613 1 97.81 20 LYS B N 1
ATOM 731 C CA . LYS B 1 20 ? 4.793 -21.125 -9.031 1 97.81 20 LYS B CA 1
ATOM 732 C C . LYS B 1 20 ? 3.484 -20.75 -9.719 1 97.81 20 LYS B C 1
ATOM 734 O O . LYS B 1 20 ? 3.43 -19.781 -10.469 1 97.81 20 LYS B O 1
ATOM 739 N N . ASP B 1 21 ? 2.436 -21.484 -9.438 1 98.06 21 ASP B N 1
ATOM 740 C CA . ASP B 1 21 ? 1.127 -21.25 -10.039 1 98.06 21 ASP B CA 1
ATOM 741 C C . ASP B 1 21 ? 0.564 -19.891 -9.594 1 98.06 21 ASP B C 1
ATOM 743 O O . ASP B 1 21 ? -0.007 -19.156 -10.398 1 98.06 21 ASP B O 1
ATOM 747 N N . PHE B 1 22 ? 0.666 -19.625 -8.359 1 98.44 22 PHE B N 1
ATOM 748 C CA . PHE B 1 22 ? 0.181 -18.359 -7.812 1 98.44 22 PHE B CA 1
ATOM 749 C C . PHE B 1 22 ? 0.985 -17.188 -8.359 1 98.44 22 PHE B C 1
ATOM 751 O O . PHE B 1 22 ? 0.424 -16.141 -8.672 1 98.44 22 PHE B O 1
ATOM 758 N N . ALA B 1 23 ? 2.285 -17.344 -8.492 1 98.3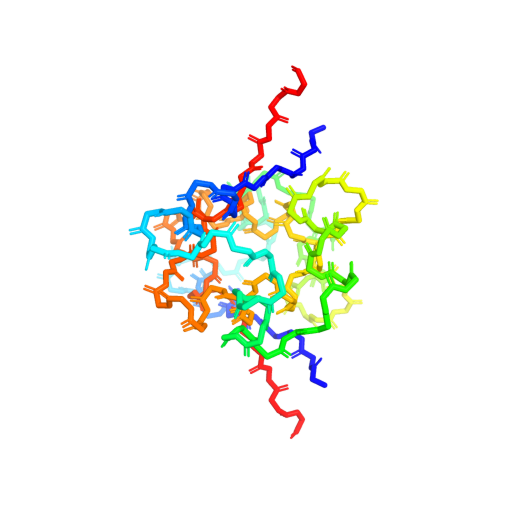8 23 ALA B N 1
ATOM 759 C CA . ALA B 1 23 ? 3.152 -16.328 -9.078 1 98.38 23 ALA B CA 1
ATOM 760 C C . ALA B 1 23 ? 2.713 -15.992 -10.5 1 98.38 23 ALA B C 1
ATOM 762 O O . ALA B 1 23 ? 2.676 -14.82 -10.875 1 98.38 23 ALA B O 1
ATOM 763 N N . GLU B 1 24 ? 2.414 -17.062 -11.219 1 97.75 24 GLU B N 1
ATOM 764 C CA . GLU B 1 24 ? 1.938 -16.875 -12.586 1 97.75 24 GLU B CA 1
ATOM 765 C C . GLU B 1 24 ? 0.643 -16.078 -12.617 1 97.75 24 GLU B C 1
ATOM 767 O O . GLU B 1 24 ? 0.483 -15.172 -13.438 1 97.75 24 GLU B O 1
ATOM 772 N N . LEU B 1 25 ? -0.218 -16.422 -11.695 1 96.81 25 LEU B N 1
ATOM 773 C CA . LEU B 1 25 ? -1.465 -15.68 -11.57 1 96.81 25 LEU B CA 1
ATOM 774 C C . LEU B 1 25 ? -1.189 -14.195 -11.344 1 96.81 25 LEU B C 1
ATOM 776 O O . LEU B 1 25 ? -1.868 -13.336 -11.914 1 96.81 25 LEU B O 1
ATOM 780 N N . LEU B 1 26 ? -0.243 -13.859 -10.578 1 97.56 26 LEU B N 1
ATOM 781 C CA . LEU B 1 26 ? 0.106 -12.492 -10.203 1 97.56 26 LEU B CA 1
ATOM 782 C C . LEU B 1 26 ? 0.984 -11.852 -11.273 1 97.56 26 LEU B C 1
ATOM 784 O O . LEU B 1 26 ? 1.329 -10.672 -11.172 1 97.56 26 LEU B O 1
ATOM 788 N N . GLY B 1 27 ? 1.363 -12.633 -12.188 1 97.12 27 GLY B N 1
ATOM 789 C CA . GLY B 1 27 ? 2.252 -12.117 -13.219 1 97.12 27 GLY B CA 1
ATOM 790 C C . GLY B 1 27 ? 3.66 -11.859 -12.711 1 97.12 27 GLY B C 1
ATOM 791 O O . GLY B 1 27 ? 4.316 -10.914 -13.156 1 97.12 27 GLY B O 1
ATOM 792 N N . MET B 1 28 ? 4.082 -12.625 -11.82 1 96.19 28 MET B N 1
ATOM 793 C CA . MET B 1 28 ? 5.398 -12.477 -11.211 1 96.19 28 MET B CA 1
ATOM 794 C C . MET B 1 28 ? 6.258 -13.711 -11.461 1 96.19 28 MET B C 1
ATOM 796 O O . MET B 1 28 ? 5.73 -14.797 -11.703 1 96.19 28 MET B O 1
ATOM 800 N N . ASN B 1 29 ? 7.559 -13.391 -11.367 1 96.56 29 ASN B N 1
ATOM 801 C CA . ASN B 1 29 ? 8.5 -14.5 -11.383 1 96.56 29 ASN B CA 1
ATOM 802 C C . ASN B 1 29 ? 8.43 -15.312 -10.094 1 96.56 29 ASN B C 1
ATOM 804 O O . ASN B 1 29 ? 8.328 -14.75 -9 1 96.56 29 ASN B O 1
ATOM 808 N N . ASN B 1 30 ? 8.461 -16.672 -10.32 1 97.38 30 ASN B N 1
ATOM 809 C CA . ASN B 1 30 ? 8.352 -17.578 -9.18 1 97.38 30 ASN B CA 1
ATOM 810 C C . ASN B 1 30 ? 9.391 -17.25 -8.109 1 97.38 30 ASN B C 1
ATOM 812 O O . ASN B 1 30 ? 9.078 -17.219 -6.918 1 97.38 30 ASN B O 1
ATOM 816 N N . THR B 1 31 ? 10.555 -17.016 -8.547 1 97.94 31 THR B N 1
ATOM 817 C CA . THR B 1 31 ? 11.625 -16.719 -7.605 1 97.94 31 THR B CA 1
ATOM 818 C C . THR B 1 31 ? 11.312 -15.445 -6.812 1 97.94 31 THR B C 1
ATOM 820 O O . THR B 1 31 ? 11.422 -15.438 -5.586 1 97.94 31 THR B O 1
ATOM 823 N N . ALA B 1 32 ? 10.906 -14.438 -7.488 1 97.31 32 ALA B N 1
ATOM 824 C CA . ALA B 1 32 ? 10.562 -13.172 -6.844 1 97.31 32 ALA B CA 1
ATOM 825 C C . ALA B 1 32 ? 9.406 -13.352 -5.863 1 97.31 32 ALA B C 1
ATOM 827 O O . ALA B 1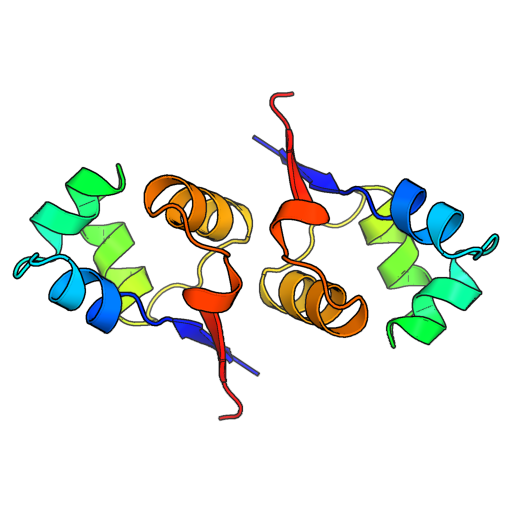 32 ? 9.453 -12.836 -4.738 1 97.31 32 ALA B O 1
ATOM 828 N N . TYR B 1 33 ? 8.43 -14.062 -6.336 1 98.06 33 TYR B N 1
ATOM 829 C CA . TYR B 1 33 ? 7.273 -14.32 -5.484 1 98.06 33 TYR B CA 1
ATOM 830 C C . TYR B 1 33 ? 7.684 -15.062 -4.219 1 98.06 33 TYR B C 1
ATOM 832 O O . TYR B 1 33 ? 7.273 -14.695 -3.115 1 98.06 33 TYR B O 1
ATOM 840 N N . ASN B 1 34 ? 8.414 -16.078 -4.418 1 98.06 34 ASN B N 1
ATOM 841 C CA . ASN B 1 34 ? 8.875 -16.891 -3.297 1 98.06 34 ASN B CA 1
ATOM 842 C C . ASN B 1 34 ? 9.609 -16.047 -2.258 1 98.06 34 ASN B C 1
ATOM 844 O O . ASN B 1 34 ? 9.344 -16.156 -1.06 1 98.06 34 ASN B O 1
ATOM 848 N N . LEU B 1 35 ? 10.461 -15.203 -2.715 1 97.62 35 LEU B N 1
ATOM 849 C CA . LEU B 1 35 ? 11.234 -14.344 -1.82 1 97.62 35 LEU B CA 1
ATOM 850 C C . LEU B 1 35 ? 10.32 -13.406 -1.038 1 97.62 35 LEU B C 1
ATOM 852 O O . LEU B 1 35 ? 10.539 -13.164 0.149 1 97.62 35 LEU B O 1
ATOM 856 N N . ILE B 1 36 ? 9.305 -12.938 -1.624 1 97.25 36 ILE B N 1
ATOM 857 C CA . ILE B 1 36 ? 8.367 -12.008 -1.001 1 97.25 36 ILE B CA 1
ATOM 858 C C . ILE B 1 36 ? 7.496 -12.758 0.007 1 97.25 36 ILE B C 1
ATOM 860 O O . ILE B 1 36 ? 7.363 -12.336 1.157 1 97.25 36 ILE B O 1
ATOM 864 N N . GLU B 1 37 ? 6.926 -13.883 -0.446 1 97.81 37 GLU B N 1
ATOM 865 C CA . GLU B 1 37 ? 6.035 -14.664 0.413 1 97.81 37 GLU B CA 1
ATOM 866 C C . GLU B 1 37 ? 6.746 -15.094 1.691 1 97.81 37 GLU B C 1
ATOM 868 O O . GLU B 1 37 ? 6.156 -15.078 2.773 1 97.81 37 GLU B O 1
ATOM 873 N N . ASN B 1 38 ? 8.039 -15.367 1.531 1 97.06 38 ASN B N 1
ATOM 874 C CA . ASN B 1 38 ? 8.805 -15.867 2.672 1 97.06 38 ASN B CA 1
ATOM 875 C C . ASN B 1 38 ? 9.516 -14.734 3.406 1 97.06 38 ASN B C 1
ATOM 877 O O . ASN B 1 38 ? 10.375 -14.984 4.25 1 97.06 38 ASN B O 1
ATOM 881 N N . ASN B 1 39 ? 9.312 -13.555 3.16 1 94.88 39 ASN B N 1
ATOM 882 C CA . ASN B 1 39 ? 9.859 -12.367 3.795 1 94.88 39 ASN B CA 1
ATOM 883 C C . ASN B 1 39 ? 11.383 -12.312 3.658 1 94.88 39 ASN B C 1
ATOM 885 O O . ASN B 1 39 ? 12.078 -11.867 4.574 1 94.88 39 ASN B O 1
ATOM 889 N N . ARG B 1 40 ? 11.828 -12.828 2.539 1 95.69 40 ARG B N 1
ATOM 890 C CA . ARG B 1 40 ? 13.25 -12.766 2.24 1 95.69 40 ARG B CA 1
ATOM 891 C C . ARG B 1 40 ? 13.586 -11.516 1.438 1 95.69 40 ARG B C 1
ATOM 893 O O . ARG B 1 40 ? 14.75 -11.109 1.362 1 95.69 40 ARG B O 1
ATOM 900 N N . LYS B 1 41 ? 12.672 -10.922 0.812 1 94.25 41 LYS B N 1
ATOM 901 C CA . LYS B 1 41 ? 12.766 -9.656 0.094 1 94.25 41 LYS B CA 1
ATOM 902 C C . LYS B 1 41 ? 11.625 -8.719 0.484 1 94.25 41 LYS B C 1
ATOM 904 O O . LYS B 1 41 ? 10.469 -9.125 0.513 1 94.25 41 LYS B O 1
ATOM 909 N N . GLN B 1 42 ? 12 -7.574 0.728 1 91.31 42 GLN B N 1
ATOM 910 C CA . GLN B 1 42 ? 10.961 -6.605 1.06 1 91.31 42 GLN B CA 1
ATOM 911 C C . GLN B 1 42 ? 10.273 -6.082 -0.198 1 91.31 42 GLN B C 1
ATOM 913 O O . GLN B 1 42 ? 10.938 -5.715 -1.169 1 91.31 42 GLN B O 1
ATOM 918 N N . VAL B 1 43 ? 9.062 -6.062 -0.142 1 93.75 43 VAL B N 1
ATOM 919 C CA . VAL B 1 43 ? 8.258 -5.625 -1.28 1 93.75 43 VAL B CA 1
ATOM 920 C C . VAL B 1 43 ? 8.234 -4.098 -1.344 1 93.75 43 VAL B C 1
ATOM 922 O O . VAL B 1 43 ? 8.188 -3.428 -0.309 1 93.75 43 VAL B O 1
ATOM 925 N N . THR B 1 44 ? 8.312 -3.58 -2.516 1 93.94 44 THR B N 1
ATOM 926 C CA . THR B 1 44 ? 8.156 -2.143 -2.713 1 93.94 44 THR B CA 1
ATOM 927 C C . THR B 1 44 ? 6.68 -1.755 -2.723 1 93.94 44 THR B C 1
ATOM 929 O O . THR B 1 44 ? 5.809 -2.617 -2.842 1 93.94 44 THR B O 1
ATOM 932 N N . LEU B 1 45 ? 6.469 -0.516 -2.566 1 96.12 45 LEU B N 1
ATOM 933 C CA . LEU B 1 45 ? 5.094 -0.028 -2.641 1 96.12 45 LEU B CA 1
ATOM 934 C C . LEU B 1 45 ? 4.477 -0.354 -3.994 1 96.12 45 LEU B C 1
ATOM 936 O O . LEU B 1 45 ? 3.322 -0.787 -4.066 1 96.12 45 LEU B O 1
ATOM 940 N N . GLU B 1 46 ? 5.254 -0.226 -4.984 1 94.94 46 GLU B N 1
ATOM 941 C CA . GLU B 1 46 ? 4.773 -0.506 -6.332 1 94.94 46 GLU B CA 1
ATOM 942 C C . GLU B 1 46 ? 4.34 -1.963 -6.473 1 94.94 46 GLU B C 1
ATOM 944 O O . GLU B 1 46 ? 3.242 -2.248 -6.953 1 94.94 46 GLU B O 1
ATOM 949 N N . THR B 1 47 ? 5.164 -2.797 -6.07 1 95.44 47 THR B N 1
ATOM 950 C CA . THR B 1 47 ? 4.875 -4.223 -6.168 1 95.44 47 THR B CA 1
ATOM 951 C C . THR B 1 47 ? 3.674 -4.594 -5.305 1 95.44 47 THR B C 1
ATOM 953 O O . THR B 1 47 ? 2.824 -5.383 -5.719 1 95.44 47 THR B O 1
ATOM 956 N N . ALA B 1 48 ? 3.643 -4.012 -4.156 1 97.12 48 ALA B N 1
ATOM 957 C CA . ALA B 1 48 ? 2.535 -4.273 -3.24 1 97.12 48 ALA B CA 1
ATOM 958 C C . ALA B 1 48 ? 1.201 -3.871 -3.861 1 97.12 48 ALA B C 1
ATOM 960 O O . ALA B 1 48 ? 0.219 -4.613 -3.777 1 97.12 48 ALA B O 1
ATOM 961 N N . ILE B 1 49 ? 1.223 -2.764 -4.469 1 97 49 ILE B N 1
ATOM 962 C CA . ILE B 1 49 ? 0.009 -2.275 -5.113 1 97 49 ILE B CA 1
ATOM 963 C C . ILE B 1 49 ? -0.354 -3.184 -6.289 1 97 49 ILE B C 1
ATOM 965 O O . ILE B 1 49 ? -1.524 -3.52 -6.48 1 97 49 ILE B O 1
ATOM 969 N N . ASP B 1 50 ? 0.626 -3.635 -7.031 1 95.75 50 ASP B N 1
ATOM 970 C CA . ASP B 1 50 ? 0.381 -4.535 -8.156 1 95.75 50 ASP B CA 1
ATOM 971 C C . ASP B 1 50 ? -0.248 -5.844 -7.68 1 95.75 50 ASP B C 1
ATOM 973 O O . ASP B 1 50 ? -1.227 -6.312 -8.266 1 95.75 50 ASP B O 1
ATOM 977 N N . ILE B 1 51 ? 0.331 -6.359 -6.684 1 97.62 51 ILE B N 1
ATOM 978 C CA . ILE B 1 51 ? -0.164 -7.617 -6.133 1 97.62 51 ILE B CA 1
ATOM 979 C C . ILE B 1 51 ? -1.595 -7.43 -5.633 1 97.62 51 ILE B C 1
ATOM 981 O O . ILE B 1 51 ? -2.473 -8.242 -5.926 1 97.62 51 ILE B O 1
ATOM 985 N N . ALA B 1 52 ? -1.799 -6.422 -4.895 1 98.06 52 ALA B N 1
ATOM 986 C CA . ALA B 1 52 ? -3.121 -6.137 -4.344 1 98.06 52 ALA B CA 1
ATOM 987 C C . ALA B 1 52 ? -4.156 -5.984 -5.453 1 98.06 52 ALA B C 1
ATOM 989 O O . ALA B 1 52 ? -5.27 -6.508 -5.352 1 98.06 52 ALA B O 1
ATOM 990 N N . ASN B 1 53 ? -3.803 -5.281 -6.473 1 96.38 53 ASN B N 1
ATOM 991 C CA . ASN B 1 53 ? -4.699 -5.078 -7.605 1 96.38 53 ASN B CA 1
ATOM 992 C C . ASN B 1 53 ? -5.055 -6.398 -8.281 1 96.38 53 ASN B C 1
ATOM 994 O O . ASN B 1 53 ? -6.219 -6.637 -8.617 1 96.38 53 ASN B O 1
ATOM 998 N N . LYS B 1 54 ? -4.07 -7.195 -8.438 1 97 54 LYS B N 1
ATOM 999 C CA . LYS B 1 54 ? -4.289 -8.484 -9.078 1 97 54 LYS B CA 1
ATOM 1000 C C . LYS B 1 54 ? -5.203 -9.375 -8.234 1 97 54 LYS B C 1
ATOM 1002 O O . LYS B 1 54 ? -5.988 -10.156 -8.773 1 97 54 LYS B O 1
ATOM 1007 N N . LEU B 1 55 ? -5.082 -9.172 -6.965 1 98 55 LEU B N 1
ATOM 1008 C CA . LEU B 1 55 ? -5.867 -9.992 -6.043 1 98 55 LEU B CA 1
ATOM 1009 C C . LEU B 1 55 ? -7.191 -9.32 -5.711 1 98 55 LEU B C 1
ATOM 1011 O O . LEU B 1 55 ? -8.016 -9.883 -4.992 1 98 55 LEU B O 1
ATOM 1015 N N . HIS B 1 56 ? -7.371 -8.117 -6.156 1 97.62 56 HIS B N 1
ATOM 1016 C CA . HIS B 1 56 ? -8.562 -7.332 -5.84 1 97.62 56 HIS B CA 1
ATOM 1017 C C . HIS B 1 56 ? -8.734 -7.176 -4.332 1 97.62 56 HIS B C 1
ATOM 1019 O O . HIS B 1 56 ? -9.828 -7.391 -3.803 1 97.62 56 HIS B O 1
ATOM 1025 N N . MET B 1 57 ? -7.695 -6.883 -3.707 1 97.81 57 MET B N 1
ATOM 1026 C CA . MET B 1 57 ? -7.633 -6.637 -2.27 1 97.81 57 MET B CA 1
ATOM 1027 C C . MET B 1 57 ? -6.898 -5.336 -1.972 1 97.81 57 MET B C 1
ATOM 1029 O O . MET B 1 57 ? -6.137 -4.84 -2.809 1 97.81 57 MET B O 1
ATOM 1033 N N . HIS B 1 58 ? -7.156 -4.828 -0.799 1 98.12 58 HIS B N 1
ATOM 1034 C CA . HIS B 1 58 ? -6.379 -3.672 -0.365 1 98.12 58 HIS B CA 1
ATOM 1035 C C . HIS B 1 58 ? -4.992 -4.09 0.115 1 98.12 58 HIS B C 1
ATOM 1037 O O . HIS B 1 58 ? -4.828 -5.172 0.684 1 98.12 58 HIS B O 1
ATOM 1043 N N . VAL B 1 59 ? -4.078 -3.256 -0.068 1 98.31 59 VAL B N 1
ATOM 1044 C CA . VAL B 1 59 ? -2.695 -3.531 0.312 1 98.31 59 VAL B CA 1
ATOM 1045 C C . VAL B 1 59 ? -2.639 -3.975 1.771 1 98.31 59 VAL B C 1
ATOM 1047 O O . VAL B 1 59 ? -1.945 -4.938 2.109 1 98.31 59 VAL B O 1
ATOM 1050 N N . GLU B 1 60 ? -3.492 -3.393 2.619 1 97.19 60 GLU B N 1
ATOM 1051 C CA . GLU B 1 60 ? -3.461 -3.641 4.059 1 97.19 60 GLU B CA 1
ATOM 1052 C C . GLU B 1 60 ? -3.924 -5.059 4.383 1 97.19 60 GLU B C 1
ATOM 1054 O O . GLU B 1 60 ? -3.602 -5.594 5.445 1 97.19 60 GLU B O 1
ATOM 1059 N N . LYS B 1 61 ? -4.613 -5.57 3.508 1 97.38 61 LYS B N 1
ATOM 1060 C CA . LYS B 1 61 ? -5.113 -6.93 3.713 1 97.38 61 LYS B CA 1
ATOM 1061 C C . LYS B 1 61 ? -4.02 -7.961 3.443 1 97.38 61 LYS B C 1
ATOM 1063 O O . LYS B 1 61 ? -4.086 -9.086 3.939 1 97.38 61 LYS B O 1
ATOM 1068 N N . ILE B 1 62 ? -3.045 -7.555 2.703 1 98.19 62 ILE B N 1
ATOM 1069 C CA . ILE B 1 62 ? -2.008 -8.477 2.258 1 98.19 62 ILE B CA 1
ATOM 1070 C C . ILE B 1 62 ? -0.728 -8.242 3.057 1 98.19 62 ILE B C 1
ATOM 1072 O O . ILE B 1 62 ? -0.105 -9.188 3.543 1 98.19 62 ILE B O 1
ATOM 1076 N N . PHE B 1 63 ? -0.408 -6.973 3.162 1 97.5 63 PHE B N 1
ATOM 1077 C CA . PHE B 1 63 ? 0.834 -6.566 3.807 1 97.5 63 PHE B CA 1
ATOM 1078 C C . PHE B 1 63 ? 0.549 -5.781 5.082 1 97.5 63 PHE B C 1
ATOM 1080 O O . PHE B 1 63 ? -0.34 -4.93 5.109 1 97.5 63 PHE B O 1
ATOM 1087 N N . TYR B 1 64 ? 1.282 -6.094 6.133 1 94.75 64 TYR B N 1
ATOM 1088 C CA . TYR B 1 64 ? 1.021 -5.445 7.414 1 94.75 64 TYR B CA 1
ATOM 1089 C C . TYR B 1 64 ? 2.309 -5.281 8.219 1 94.75 64 TYR B C 1
ATOM 1091 O O . TYR B 1 64 ? 3.287 -5.992 7.98 1 94.75 64 TYR B O 1
ATOM 1099 N N . LYS B 1 65 ? 2.219 -4.297 9.117 1 92.06 65 LYS B N 1
ATOM 1100 C CA . LYS B 1 65 ? 3.361 -4.047 9.984 1 92.06 65 LYS B CA 1
ATOM 1101 C C . LYS B 1 65 ? 3.371 -5.008 11.172 1 92.06 65 LYS B C 1
ATOM 1103 O O . LYS B 1 65 ? 2.342 -5.207 11.82 1 92.06 65 LYS B O 1
ATOM 1108 N N . SER B 1 66 ? 4.438 -5.695 11.18 1 86.94 66 SER B N 1
ATOM 1109 C CA . SER B 1 66 ? 4.547 -6.613 12.305 1 86.94 66 SER B CA 1
ATOM 1110 C C . SER B 1 66 ? 5.531 -6.086 13.352 1 86.94 66 SER B C 1
ATOM 1112 O O . SER B 1 66 ? 6.574 -5.531 13 1 86.94 66 SER B O 1
ATOM 1114 N N . SER B 1 67 ? 4.988 -5.828 14.633 1 74.81 67 SER B N 1
ATOM 1115 C CA . SER B 1 67 ? 5.895 -5.527 15.734 1 74.81 67 SER B CA 1
ATOM 1116 C C . SER B 1 67 ? 6.891 -6.66 15.953 1 74.81 67 SER B C 1
ATOM 1118 O O . SER B 1 67 ? 6.539 -7.836 15.844 1 74.81 67 SER B O 1
ATOM 1120 N N . GLU B 1 68 ? 8.047 -6.695 15.484 1 51.38 68 GLU B N 1
ATOM 1121 C CA . GLU B 1 68 ? 8.797 -7.832 16 1 51.38 68 GLU B CA 1
ATOM 1122 C C . GLU B 1 68 ? 8.312 -8.219 17.406 1 51.38 68 GLU B C 1
ATOM 1124 O O . GLU B 1 68 ? 7.758 -7.387 18.125 1 51.38 68 GLU B O 1
#

Secondary structure (DSSP, 8-state):
-EEEE-HHHHHHHTT---HHHHHHHTT--HHHHHHHHTTSSPPPHHHHHHHHHHHTS-HHHHEEEE--/-EEEE-HHHHHHHTT---HHHHHHHTT--HHHHHHHHTTSSPPPHHHHHHHHHHHTS-HHHHEEEE--